Protein AF-A0A6S7GWP5-F1 (afdb_monomer)

Sequence (80 aa):
MLESPTVNPYTINDHPLAVVPSSKDLGVLVNDKLTWDLQISSVVAKANKTLGFLRRHFGVSLTGPAHTEGRCTYHWCTPT

Structure (mmCIF, N/CA/C/O backbone):
data_AF-A0A6S7GWP5-F1
#
_entry.id   AF-A0A6S7GWP5-F1
#
loop_
_atom_site.group_PDB
_atom_site.id
_atom_site.type_symbol
_atom_site.label_atom_id
_atom_site.label_alt_id
_atom_site.label_comp_id
_atom_site.label_asym_id
_atom_site.label_entity_id
_atom_site.label_seq_id
_atom_site.pdbx_PDB_ins_code
_atom_site.Cartn_x
_atom_site.Cartn_y
_atom_site.Cartn_z
_atom_site.o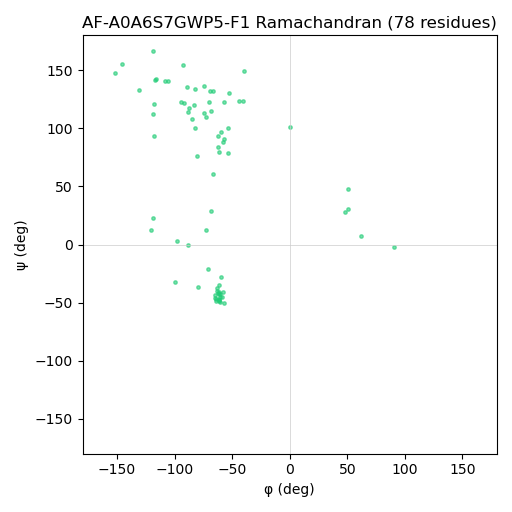ccupancy
_atom_site.B_iso_or_equiv
_atom_site.auth_seq_id
_atom_site.auth_comp_id
_atom_site.auth_asym_id
_atom_site.auth_atom_id
_atom_site.pdbx_PDB_model_num
ATOM 1 N N . MET A 1 1 ? -17.862 12.118 32.162 1.00 44.59 1 MET A N 1
ATOM 2 C CA . MET A 1 1 ? -18.097 10.743 31.678 1.00 44.59 1 MET A CA 1
ATOM 3 C C . MET A 1 1 ? -17.327 10.592 30.380 1.00 44.59 1 MET A C 1
ATOM 5 O O . MET A 1 1 ? -17.636 11.314 29.446 1.00 44.59 1 MET A O 1
ATOM 9 N N . LEU A 1 2 ? -16.273 9.773 30.349 1.00 61.34 2 LEU A N 1
ATOM 10 C CA . LEU A 1 2 ? -15.624 9.386 29.094 1.00 61.34 2 LEU A CA 1
ATOM 11 C C . LEU A 1 2 ? -16.417 8.203 28.544 1.00 61.34 2 LEU A C 1
ATOM 13 O O . LEU A 1 2 ? -16.400 7.129 29.139 1.00 61.34 2 LEU A O 1
ATOM 17 N N . GLU A 1 3 ? -17.166 8.426 27.472 1.00 58.75 3 GLU A N 1
ATOM 18 C CA . GLU A 1 3 ? -17.833 7.352 26.744 1.00 58.75 3 GLU A CA 1
ATOM 19 C C . GLU A 1 3 ? -16.743 6.518 26.058 1.00 58.75 3 GLU A C 1
ATOM 21 O O . GLU A 1 3 ? -15.969 7.035 25.251 1.00 58.75 3 GLU A O 1
ATOM 26 N N . SER A 1 4 ? -16.590 5.253 26.456 1.00 69.19 4 SER A N 1
ATOM 27 C CA . SER A 1 4 ? -15.638 4.361 25.796 1.00 69.19 4 SER A CA 1
ATOM 28 C C . SER A 1 4 ? -16.208 3.952 24.438 1.00 69.19 4 SER A C 1
ATOM 30 O O . SER A 1 4 ? -17.386 3.586 24.384 1.00 69.19 4 SER A O 1
ATOM 32 N N . PRO A 1 5 ? -15.410 3.950 23.358 1.00 74.19 5 PRO A N 1
ATOM 33 C CA . PRO A 1 5 ? -15.892 3.521 22.052 1.00 74.19 5 PRO A CA 1
ATOM 34 C C . PRO A 1 5 ? -16.442 2.092 22.145 1.00 74.19 5 PRO A C 1
ATOM 36 O O . PRO A 1 5 ? -15.753 1.175 22.591 1.00 74.19 5 PRO A O 1
ATOM 39 N N . THR A 1 6 ? -17.708 1.917 21.763 1.00 70.06 6 THR A N 1
ATOM 40 C CA . THR A 1 6 ? -18.382 0.614 21.798 1.00 70.06 6 THR A CA 1
ATOM 41 C C . THR A 1 6 ? -17.825 -0.251 20.670 1.00 70.06 6 THR A C 1
ATOM 43 O O . THR A 1 6 ? -18.052 0.026 19.493 1.00 70.06 6 THR A O 1
ATOM 46 N N . VAL A 1 7 ? -17.060 -1.283 21.024 1.00 70.56 7 VAL A N 1
ATOM 47 C CA . VAL A 1 7 ? -16.505 -2.241 20.062 1.00 70.56 7 VAL A CA 1
ATOM 48 C C . VAL A 1 7 ? -17.577 -3.282 19.752 1.00 70.56 7 VAL A C 1
ATOM 50 O O . VAL A 1 7 ? -17.797 -4.203 20.534 1.00 70.56 7 VAL A O 1
ATOM 53 N N . ASN A 1 8 ? -18.251 -3.128 18.613 1.00 75.50 8 ASN A N 1
ATOM 54 C CA . ASN A 1 8 ? -19.209 -4.115 18.124 1.00 75.50 8 ASN A CA 1
ATOM 55 C C . ASN A 1 8 ? -18.470 -5.176 17.292 1.00 75.50 8 ASN A C 1
ATOM 57 O O . ASN A 1 8 ? -17.872 -4.824 16.272 1.00 75.50 8 ASN A O 1
ATOM 61 N N . PRO A 1 9 ? -18.477 -6.457 17.697 1.00 77.75 9 PRO A N 1
ATOM 62 C CA . PRO A 1 9 ? -17.877 -7.518 16.900 1.00 77.75 9 PRO A CA 1
ATOM 63 C C . PRO A 1 9 ? -18.714 -7.756 15.637 1.00 77.75 9 PRO A C 1
ATOM 65 O 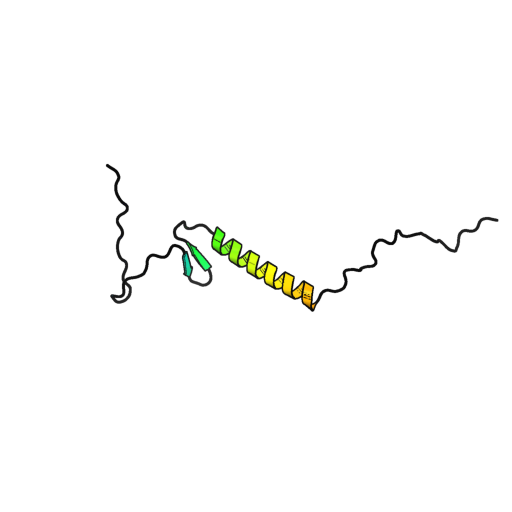O . PRO A 1 9 ? -19.902 -8.059 15.716 1.00 77.75 9 PRO A O 1
ATOM 68 N N . TYR A 1 10 ? -18.085 -7.627 14.470 1.00 85.31 10 TYR A N 1
ATOM 69 C CA . TYR A 1 10 ? -18.701 -7.955 13.185 1.00 85.31 10 TYR A CA 1
ATOM 70 C C . TYR A 1 10 ? -18.447 -9.422 12.847 1.00 85.31 10 TYR A C 1
ATOM 72 O O . TYR 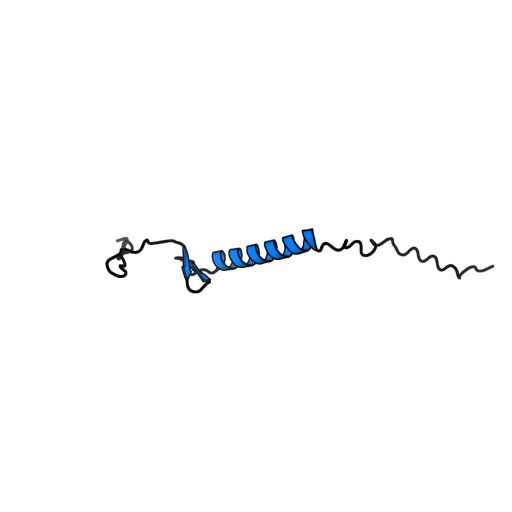A 1 10 ? -17.320 -9.902 12.990 1.00 85.31 10 TYR A O 1
ATOM 80 N N . THR A 1 11 ? -19.474 -10.124 12.374 1.00 91.19 11 THR A N 1
ATOM 81 C CA . THR A 1 11 ? -19.363 -11.503 11.892 1.00 91.19 11 THR A CA 1
ATOM 82 C C . THR A 1 11 ? -19.721 -11.590 10.409 1.00 91.19 11 THR A C 1
ATOM 84 O O . THR A 1 11 ? -20.631 -10.912 9.933 1.00 91.19 11 THR A O 1
ATOM 87 N N . ILE A 1 12 ? -19.002 -12.428 9.662 1.00 90.56 12 ILE A N 1
ATOM 88 C CA . ILE A 1 12 ? -19.377 -12.861 8.309 1.00 90.56 12 ILE A CA 1
ATOM 89 C C . ILE A 1 12 ? -19.560 -14.371 8.367 1.00 90.56 12 ILE A C 1
ATOM 91 O O . ILE A 1 12 ? -18.616 -15.077 8.708 1.00 90.56 12 ILE A O 1
ATOM 95 N N . ASN A 1 13 ? -20.754 -14.868 8.031 1.00 91.44 13 ASN A N 1
ATOM 96 C CA . ASN A 1 13 ? -21.090 -16.297 8.111 1.00 91.44 13 ASN A CA 1
ATOM 97 C C . ASN A 1 13 ? -20.730 -16.905 9.483 1.00 91.44 13 ASN A C 1
ATOM 99 O O . ASN A 1 13 ? -20.027 -17.907 9.548 1.00 91.44 13 ASN A O 1
ATOM 103 N N . ASP A 1 14 ? -21.120 -16.233 10.571 1.00 89.56 14 ASP A N 1
ATOM 104 C CA . ASP A 1 14 ? -20.801 -16.608 11.960 1.00 89.56 14 ASP A CA 1
ATOM 105 C C . ASP A 1 14 ? -19.303 -16.623 12.326 1.00 89.56 14 ASP A C 1
ATOM 107 O O . ASP A 1 14 ? -18.932 -16.976 13.447 1.00 89.56 14 ASP A O 1
ATOM 111 N N . HIS A 1 15 ? -18.424 -16.158 11.433 1.00 89.44 15 HIS A N 1
ATOM 112 C CA . HIS A 1 15 ? -17.007 -15.973 11.723 1.00 89.44 15 HIS A CA 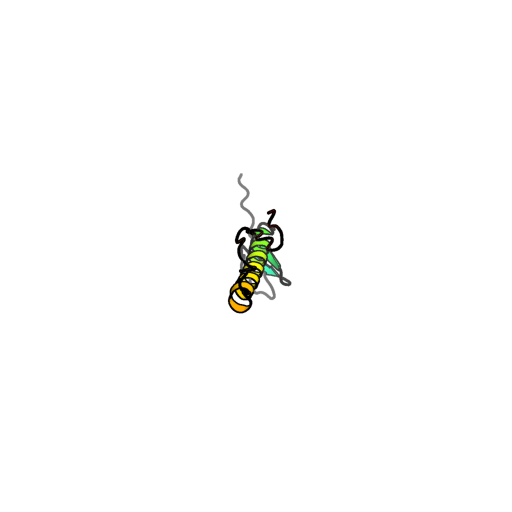1
ATOM 113 C C . HIS A 1 15 ? -16.713 -14.535 12.164 1.00 89.44 15 HIS A C 1
ATOM 115 O O . HIS A 1 15 ? -16.988 -13.603 11.402 1.00 89.44 15 HIS A O 1
ATOM 121 N N . PRO A 1 16 ? -16.134 -14.321 13.360 1.00 89.62 16 PRO A N 1
ATOM 122 C CA . PRO A 1 16 ? -15.766 -12.990 13.827 1.00 89.62 16 PRO A CA 1
ATOM 123 C C . PRO A 1 16 ? -14.637 -12.408 12.974 1.00 89.62 16 PRO A C 1
ATOM 125 O O . PRO A 1 16 ? -13.619 -13.058 12.729 1.00 89.62 16 PRO A O 1
ATOM 128 N N . LEU A 1 17 ? -14.810 -11.163 12.537 1.00 88.19 17 LEU A N 1
ATOM 129 C CA . LEU A 1 17 ? -13.788 -10.423 11.812 1.00 88.19 17 LEU A CA 1
ATOM 130 C C . LEU A 1 17 ? -12.796 -9.797 12.786 1.00 88.19 17 LEU A C 1
ATOM 132 O O . LEU A 1 17 ? -13.172 -9.151 13.766 1.00 88.19 17 LEU A O 1
ATOM 136 N N . ALA A 1 18 ? -11.511 -9.951 12.481 1.00 86.12 18 ALA A N 1
ATOM 137 C CA . ALA A 1 18 ? -10.468 -9.242 13.197 1.00 86.12 18 ALA A CA 1
ATOM 138 C C . ALA A 1 18 ? -10.532 -7.745 12.868 1.00 86.12 18 ALA A C 1
ATOM 140 O O . ALA A 1 18 ? -10.569 -7.352 11.700 1.00 86.12 18 ALA A O 1
ATOM 141 N N . VAL A 1 19 ? -10.489 -6.908 13.905 1.00 86.12 19 VAL A N 1
ATOM 142 C CA . VAL A 1 19 ? -10.275 -5.470 13.735 1.00 86.12 19 VAL A CA 1
ATOM 143 C C . VAL A 1 19 ? -8.807 -5.267 13.393 1.00 86.12 19 VAL A C 1
ATOM 145 O O . VAL A 1 19 ? -7.924 -5.532 14.209 1.00 86.12 19 VAL A O 1
ATOM 148 N N . VAL A 1 20 ? -8.549 -4.824 12.167 1.00 89.44 20 VAL A N 1
ATOM 149 C CA . VAL A 1 20 ? -7.202 -4.541 11.673 1.00 89.44 20 VAL A CA 1
ATOM 150 C C . VAL A 1 20 ? -7.067 -3.052 11.360 1.00 89.44 20 VAL A C 1
ATOM 152 O O . VAL A 1 20 ? -8.008 -2.453 10.843 1.00 89.44 20 VAL A O 1
ATOM 155 N N . PRO A 1 21 ? -5.903 -2.437 11.635 1.00 88.44 21 PRO A N 1
ATOM 156 C CA . PRO A 1 21 ? -5.688 -1.014 11.376 1.00 88.44 21 PRO A CA 1
ATOM 157 C C . PRO A 1 21 ? -5.587 -0.702 9.879 1.00 88.44 21 PRO A C 1
ATOM 159 O O . PRO A 1 21 ? -5.778 0.433 9.466 1.00 88.44 21 PRO A O 1
ATOM 162 N N . SER A 1 22 ? -5.274 -1.697 9.046 1.00 90.12 22 SER A N 1
ATOM 163 C CA . SER A 1 22 ? -5.332 -1.559 7.594 1.00 90.12 22 SER A CA 1
ATOM 164 C C . SER A 1 22 ? -5.609 -2.893 6.920 1.00 90.12 22 SER A C 1
ATOM 166 O O . SER A 1 22 ? -5.187 -3.942 7.410 1.00 90.12 22 SER A O 1
ATOM 168 N N . SER A 1 23 ? -6.318 -2.849 5.797 1.00 92.06 23 SER A N 1
ATOM 169 C CA . SER A 1 23 ? -6.628 -4.012 4.973 1.00 92.06 23 SER A CA 1
ATOM 170 C C . SER A 1 23 ? -6.649 -3.628 3.500 1.00 92.06 23 SER A C 1
ATOM 172 O O . SER A 1 23 ? -6.856 -2.469 3.136 1.00 92.06 23 SER A O 1
ATOM 174 N N . LYS A 1 24 ? -6.415 -4.613 2.638 1.00 91.94 24 LYS A N 1
ATOM 175 C CA . LYS A 1 24 ? -6.523 -4.435 1.196 1.00 91.94 24 LYS A CA 1
ATOM 176 C C . LYS A 1 24 ? -7.931 -4.808 0.755 1.00 91.94 24 LYS A C 1
ATOM 178 O O . LYS A 1 24 ? -8.324 -5.960 0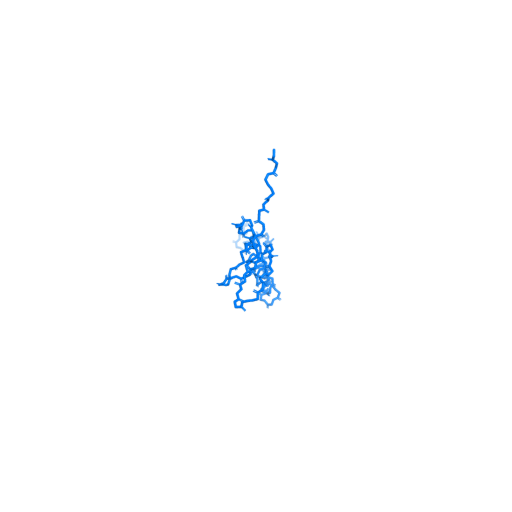.908 1.00 91.94 24 LYS A O 1
ATOM 183 N N . ASP A 1 25 ? -8.624 -3.863 0.141 1.00 89.81 25 ASP A N 1
ATOM 184 C CA . ASP A 1 25 ? -9.955 -4.056 -0.421 1.00 89.81 25 ASP A CA 1
ATOM 185 C C . ASP A 1 25 ? -10.014 -3.521 -1.856 1.00 89.81 25 ASP A C 1
ATOM 187 O O . ASP A 1 25 ? -9.483 -2.453 -2.158 1.00 89.81 25 ASP A O 1
ATOM 191 N N . LEU A 1 26 ? -10.569 -4.314 -2.775 1.00 92.25 26 LEU A N 1
ATOM 192 C CA . LEU A 1 26 ? -10.663 -4.008 -4.214 1.00 92.25 26 LEU A CA 1
ATOM 193 C C . LEU A 1 26 ? -9.352 -3.513 -4.872 1.00 92.25 26 LEU A C 1
ATOM 195 O O . LEU A 1 26 ? -9.361 -2.778 -5.856 1.00 92.25 26 LEU A O 1
ATOM 199 N N . GLY A 1 27 ? -8.194 -3.923 -4.345 1.00 90.00 27 GLY A N 1
ATOM 200 C CA . GLY A 1 27 ? -6.881 -3.505 -4.858 1.00 90.00 27 GLY A CA 1
ATOM 201 C C . GLY A 1 27 ? -6.301 -2.244 -4.210 1.00 90.00 27 GLY A C 1
ATOM 202 O O . GLY A 1 27 ? -5.159 -1.885 -4.507 1.00 90.00 27 GLY A O 1
ATOM 203 N N . VAL A 1 28 ? -7.035 -1.626 -3.293 1.00 90.62 28 VAL A N 1
ATOM 204 C CA . VAL A 1 28 ? -6.662 -0.425 -2.548 1.00 90.62 28 VAL A CA 1
ATOM 205 C C . VAL A 1 28 ? -6.374 -0.784 -1.095 1.00 90.62 28 VAL A C 1
ATOM 207 O O . VAL A 1 28 ? -7.048 -1.625 -0.511 1.00 90.62 28 VAL A O 1
ATOM 210 N N . LEU A 1 29 ? -5.355 -0.169 -0.502 1.00 93.50 29 LEU A N 1
ATOM 211 C CA . LEU A 1 29 ? -5.082 -0.302 0.923 1.00 93.50 29 LEU A CA 1
ATOM 212 C C . LEU A 1 29 ? -5.862 0.774 1.688 1.00 93.50 29 LEU A C 1
ATOM 214 O O . LEU A 1 29 ? -5.600 1.965 1.526 1.00 93.50 29 LEU A O 1
ATOM 218 N N . VAL A 1 30 ? -6.825 0.336 2.496 1.00 91.44 30 VAL A N 1
ATOM 219 C CA . VAL A 1 30 ? -7.679 1.178 3.341 1.00 91.44 30 VAL A CA 1
ATOM 220 C C . VAL A 1 30 ? -7.223 1.025 4.787 1.00 91.44 30 VAL A C 1
ATOM 222 O O . VAL A 1 30 ? -6.859 -0.076 5.205 1.00 91.44 30 VAL A O 1
ATOM 225 N N . ASN A 1 31 ? -7.223 2.115 5.551 1.00 92.31 31 ASN A N 1
ATOM 226 C CA . ASN A 1 31 ? -6.895 2.090 6.973 1.00 92.31 31 ASN A CA 1
ATOM 227 C C . ASN A 1 31 ? -8.055 2.564 7.858 1.00 92.31 31 ASN A C 1
ATOM 229 O O . ASN A 1 31 ? -9.034 3.142 7.384 1.00 92.31 31 ASN A O 1
ATOM 233 N N . ASP A 1 32 ? -7.926 2.299 9.152 1.00 88.94 32 ASP A N 1
ATOM 234 C CA . ASP A 1 32 ? -8.872 2.657 10.213 1.00 88.94 32 ASP A CA 1
ATOM 235 C C . ASP A 1 32 ? -9.112 4.169 10.339 1.00 88.94 32 ASP A C 1
ATOM 237 O O . ASP A 1 32 ? -10.189 4.603 10.743 1.00 88.94 32 ASP A O 1
ATOM 241 N N . LYS A 1 33 ? -8.120 4.975 9.956 1.00 90.50 33 LYS A N 1
ATOM 242 C CA . LYS A 1 33 ? -8.184 6.442 9.934 1.00 90.50 33 LYS A CA 1
ATOM 243 C C . LYS A 1 33 ? -8.732 7.009 8.622 1.00 90.50 33 LYS A C 1
ATOM 245 O O . LYS A 1 33 ? -8.828 8.228 8.496 1.00 90.50 33 LYS A O 1
ATOM 250 N N . LEU A 1 34 ? -9.079 6.149 7.660 1.00 86.94 34 LEU A N 1
ATOM 251 C CA . LEU A 1 34 ? -9.501 6.496 6.298 1.00 86.94 34 LEU A CA 1
ATOM 252 C C . LEU A 1 34 ? -8.545 7.472 5.584 1.00 86.94 34 LEU A C 1
ATOM 254 O O . LEU A 1 34 ? -8.956 8.275 4.744 1.00 86.94 34 LEU A O 1
ATOM 258 N N . THR A 1 35 ? -7.255 7.405 5.909 1.00 92.00 35 THR A N 1
ATOM 259 C CA . THR A 1 35 ? -6.196 8.163 5.246 1.00 92.00 35 THR A CA 1
ATOM 260 C C . THR A 1 35 ? -5.570 7.353 4.114 1.00 92.00 35 THR A C 1
ATOM 262 O O . THR A 1 35 ? -5.579 6.124 4.090 1.00 92.00 35 THR A O 1
ATOM 265 N N . TRP A 1 36 ? -5.005 8.067 3.142 1.00 92.06 36 TRP A N 1
ATOM 266 C CA . TRP A 1 36 ? -4.423 7.480 1.932 1.00 92.06 36 TRP A CA 1
ATOM 267 C C . TRP A 1 36 ? -2.904 7.309 2.001 1.00 92.06 36 TRP A C 1
ATOM 269 O O . TRP A 1 36 ? -2.286 6.888 1.027 1.00 92.06 36 TRP A O 1
ATOM 279 N N . ASP A 1 37 ? -2.284 7.631 3.133 1.00 94.38 37 ASP A N 1
ATOM 280 C CA . ASP A 1 37 ? -0.834 7.645 3.332 1.00 94.38 37 ASP A CA 1
ATOM 281 C C . ASP A 1 37 ? -0.193 6.286 3.029 1.00 94.38 37 ASP A C 1
ATOM 283 O O . ASP A 1 37 ? 0.711 6.213 2.197 1.00 94.38 37 ASP A O 1
ATOM 287 N N . LEU A 1 38 ? -0.717 5.198 3.601 1.00 92.88 38 LEU A N 1
ATOM 288 C CA . LEU A 1 38 ? -0.199 3.847 3.367 1.00 92.88 38 LEU A CA 1
ATOM 289 C C . LEU A 1 38 ? -0.314 3.432 1.893 1.00 92.88 38 LEU A C 1
ATOM 291 O O . LEU A 1 38 ? 0.624 2.861 1.326 1.00 92.88 38 LEU A O 1
ATOM 295 N N . GLN A 1 39 ? -1.439 3.753 1.250 1.00 95.06 39 GLN A N 1
ATOM 296 C CA . GLN A 1 39 ? -1.648 3.477 -0.171 1.00 95.06 39 GLN A CA 1
ATOM 297 C C . GLN A 1 39 ? -0.678 4.287 -1.042 1.00 95.06 39 GLN A C 1
ATOM 299 O O . GLN A 1 39 ? -0.047 3.728 -1.941 1.00 95.06 39 GLN A O 1
ATOM 304 N N . ILE A 1 40 ? -0.511 5.581 -0.763 1.00 95.62 40 ILE A N 1
ATOM 305 C CA . ILE A 1 40 ? 0.415 6.463 -1.483 1.00 95.62 40 ILE A CA 1
ATOM 306 C C . ILE A 1 40 ? 1.851 5.957 -1.323 1.00 95.62 40 ILE A C 1
ATOM 308 O O . ILE A 1 40 ? 2.549 5.776 -2.322 1.00 95.62 40 ILE A O 1
ATOM 312 N N . SER A 1 41 ? 2.286 5.651 -0.098 1.00 95.75 41 SER A N 1
ATOM 313 C CA . SER A 1 41 ? 3.617 5.095 0.163 1.00 95.75 41 SER A CA 1
ATOM 314 C C . SER A 1 41 ? 3.847 3.780 -0.584 1.00 95.75 41 SER A C 1
ATOM 316 O O . SER A 1 41 ? 4.916 3.586 -1.166 1.00 95.75 41 SER A O 1
ATOM 318 N N . SER A 1 42 ? 2.844 2.900 -0.631 1.00 94.75 42 SER A N 1
ATOM 319 C CA . SER A 1 42 ? 2.899 1.640 -1.383 1.00 94.75 42 SER A CA 1
ATOM 320 C C . SER A 1 42 ? 3.089 1.871 -2.889 1.00 94.75 42 SER A C 1
ATOM 322 O O . SER A 1 42 ? 3.974 1.268 -3.509 1.00 94.75 42 SER A O 1
ATOM 324 N N . VAL A 1 43 ? 2.323 2.794 -3.481 1.00 95.94 43 VAL A N 1
ATOM 325 C CA . VAL A 1 43 ? 2.432 3.149 -4.906 1.00 95.94 43 VAL A CA 1
ATOM 326 C C . VAL A 1 43 ? 3.793 3.773 -5.219 1.00 95.94 43 VAL A C 1
ATOM 328 O O . VAL A 1 43 ? 4.459 3.339 -6.163 1.00 95.94 43 VAL A O 1
ATOM 331 N N . VAL A 1 44 ? 4.255 4.725 -4.403 1.00 97.75 44 VAL A N 1
ATOM 332 C CA . VAL A 1 44 ? 5.571 5.368 -4.560 1.00 97.75 44 VAL A CA 1
ATOM 333 C C . VAL A 1 44 ? 6.697 4.338 -4.460 1.00 97.75 44 VAL A C 1
ATOM 335 O O . VAL A 1 44 ? 7.594 4.312 -5.303 1.00 97.75 44 VAL A O 1
ATOM 338 N N . ALA A 1 45 ? 6.640 3.432 -3.482 1.00 97.06 45 ALA A N 1
ATOM 339 C CA . ALA A 1 45 ? 7.630 2.370 -3.339 1.00 97.06 45 ALA A CA 1
ATOM 340 C C . ALA A 1 45 ? 7.657 1.443 -4.565 1.00 97.06 45 ALA A C 1
ATOM 342 O O . ALA A 1 45 ? 8.736 1.066 -5.032 1.00 97.06 45 ALA A O 1
ATOM 343 N N . LYS A 1 46 ? 6.492 1.094 -5.125 1.00 96.31 46 LYS A N 1
ATOM 344 C CA . LYS A 1 46 ? 6.394 0.283 -6.349 1.00 96.31 46 LYS A CA 1
ATOM 345 C C . LYS A 1 46 ? 6.986 1.007 -7.562 1.00 96.31 46 LYS A C 1
ATOM 347 O O . LYS A 1 46 ? 7.737 0.394 -8.327 1.00 96.31 46 LYS A O 1
ATOM 352 N N . ALA A 1 47 ? 6.705 2.299 -7.715 1.00 97.81 47 ALA A N 1
ATOM 353 C CA . ALA A 1 47 ? 7.284 3.124 -8.772 1.00 97.81 47 ALA A CA 1
ATOM 354 C C . ALA A 1 47 ? 8.814 3.194 -8.648 1.00 97.81 47 ALA A C 1
ATOM 356 O O . ALA A 1 47 ? 9.521 2.898 -9.608 1.00 97.81 47 ALA A O 1
ATOM 357 N N . ASN A 1 48 ? 9.336 3.458 -7.449 1.00 97.94 48 ASN A N 1
ATOM 358 C CA . ASN A 1 48 ? 10.777 3.519 -7.195 1.00 97.94 48 ASN A CA 1
ATOM 359 C C . ASN A 1 48 ? 11.483 2.179 -7.426 1.00 97.94 48 ASN A C 1
ATOM 361 O O . ASN A 1 48 ? 12.589 2.157 -7.961 1.00 97.94 48 ASN A O 1
ATOM 365 N N . LYS A 1 49 ? 10.853 1.049 -7.077 1.00 97.31 49 LYS A N 1
ATOM 366 C CA . LYS A 1 49 ? 11.380 -0.285 -7.416 1.00 97.31 49 LYS A CA 1
ATOM 367 C C . LYS A 1 49 ? 11.467 -0.480 -8.928 1.00 97.31 49 LYS A C 1
ATOM 369 O O . LYS A 1 49 ? 12.483 -0.970 -9.412 1.00 97.31 49 LYS A O 1
ATOM 374 N N . THR A 1 50 ? 10.440 -0.054 -9.660 1.00 96.31 50 THR A N 1
ATOM 375 C CA . THR A 1 50 ? 10.401 -0.132 -11.128 1.00 96.31 50 THR A CA 1
ATOM 376 C C . THR A 1 50 ? 11.487 0.748 -11.747 1.00 96.31 50 THR A C 1
ATOM 378 O O . THR A 1 50 ? 12.284 0.272 -12.548 1.00 96.31 50 THR A O 1
ATOM 381 N N . LEU A 1 51 ? 11.601 2.003 -11.310 1.00 95.00 51 LEU A N 1
ATOM 382 C CA . LEU A 1 51 ? 12.652 2.919 -11.751 1.00 95.00 51 LEU A CA 1
ATOM 383 C C . LEU A 1 51 ? 14.052 2.389 -11.412 1.00 95.00 51 LEU A C 1
ATOM 385 O O . LEU A 1 51 ? 14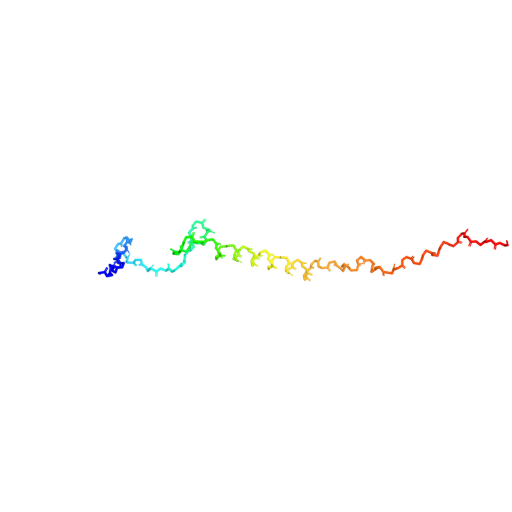.963 2.443 -12.234 1.00 95.00 51 LEU A O 1
ATOM 389 N N . GLY A 1 52 ? 14.224 1.842 -10.209 1.00 94.50 52 GLY A N 1
ATOM 390 C CA . GLY A 1 52 ? 15.473 1.239 -9.760 1.00 94.50 52 GLY A CA 1
ATOM 391 C C . GLY A 1 52 ? 15.867 0.022 -10.594 1.00 94.50 52 GLY A C 1
ATOM 392 O O . GLY A 1 52 ? 17.040 -0.121 -10.928 1.00 94.50 52 GLY A O 1
ATOM 393 N N . PHE A 1 53 ? 14.904 -0.822 -10.967 1.00 94.62 53 PHE A N 1
ATOM 394 C CA . PHE A 1 53 ? 15.116 -1.914 -11.916 1.00 94.62 53 PHE A CA 1
ATOM 395 C C . PHE A 1 53 ? 15.571 -1.367 -13.273 1.00 94.62 53 PHE A C 1
ATOM 397 O O . PHE A 1 53 ? 16.614 -1.780 -13.779 1.00 94.62 53 PHE A O 1
ATOM 404 N N . LEU A 1 54 ? 14.864 -0.369 -13.812 1.00 92.69 54 LEU A N 1
ATOM 405 C CA . LEU A 1 54 ? 15.216 0.222 -15.101 1.00 92.69 54 LEU A CA 1
ATOM 406 C C . LEU A 1 54 ? 16.633 0.801 -15.106 1.00 92.69 54 LEU A C 1
ATOM 408 O O . LEU A 1 54 ? 17.409 0.520 -16.012 1.00 92.69 54 LEU A O 1
ATOM 412 N N . ARG A 1 55 ? 17.011 1.536 -14.059 1.00 90.88 55 ARG A N 1
ATOM 413 C CA . ARG A 1 55 ? 18.349 2.123 -13.922 1.00 90.88 55 ARG A CA 1
ATOM 414 C C . ARG A 1 55 ? 19.469 1.078 -13.888 1.00 90.88 55 ARG A C 1
ATOM 416 O O . ARG A 1 55 ? 20.557 1.356 -14.375 1.00 90.88 55 ARG A O 1
ATOM 423 N N . ARG A 1 56 ? 19.233 -0.094 -13.289 1.00 92.00 56 ARG A N 1
ATOM 424 C CA . ARG A 1 56 ? 20.249 -1.159 -13.165 1.00 92.00 56 ARG A CA 1
ATOM 425 C C . ARG A 1 56 ? 20.413 -1.967 -14.447 1.00 92.00 56 ARG A C 1
ATOM 427 O O . ARG A 1 56 ? 21.524 -2.376 -14.752 1.00 92.00 56 ARG A O 1
ATOM 434 N N . HIS A 1 57 ? 19.317 -2.211 -15.162 1.00 90.31 57 HIS A N 1
ATOM 435 C CA . HIS A 1 57 ? 19.301 -3.113 -16.319 1.00 90.31 57 HIS A CA 1
ATOM 436 C C . HIS A 1 57 ? 19.360 -2.386 -17.662 1.00 90.31 57 HIS A C 1
ATOM 438 O O . HIS A 1 57 ? 19.950 -2.890 -18.609 1.00 90.31 57 HIS A O 1
ATOM 444 N N . PHE A 1 58 ? 18.780 -1.192 -17.732 1.00 84.56 58 PHE A N 1
ATOM 445 C CA . PHE A 1 58 ? 18.741 -0.340 -18.921 1.00 84.56 58 PHE A CA 1
ATOM 446 C C . PHE A 1 58 ? 19.434 0.991 -18.667 1.00 84.56 58 PHE A C 1
ATOM 448 O O . PHE A 1 58 ? 19.143 1.976 -19.344 1.00 84.56 58 PHE A O 1
ATOM 455 N N . GLY A 1 59 ? 20.332 1.032 -17.678 1.00 68.06 59 GLY A N 1
ATOM 456 C CA . GLY A 1 59 ? 21.248 2.138 -17.468 1.00 68.06 59 GLY A CA 1
ATOM 457 C C . GLY A 1 59 ? 22.148 2.292 -18.687 1.00 68.06 59 GLY A C 1
ATOM 458 O O . GLY A 1 59 ? 23.298 1.867 -18.675 1.00 68.06 59 GLY A O 1
ATOM 459 N N . VAL A 1 60 ? 21.615 2.927 -19.734 1.00 58.97 60 VAL A N 1
ATOM 460 C CA . VAL A 1 60 ? 22.390 3.759 -20.638 1.00 58.97 60 VAL A CA 1
ATOM 461 C C . VAL A 1 60 ? 23.270 4.589 -19.733 1.00 58.97 60 VAL A C 1
ATOM 463 O O . VAL A 1 60 ? 22.786 5.264 -18.819 1.00 58.97 60 VAL A O 1
ATOM 466 N N . SER A 1 61 ? 24.570 4.487 -19.969 1.00 57.91 61 SER A N 1
ATOM 467 C CA . SER A 1 61 ? 25.507 5.441 -19.433 1.00 57.91 61 SER A CA 1
ATOM 468 C C . SER A 1 61 ? 24.998 6.813 -19.873 1.00 57.91 61 SER A C 1
ATOM 470 O O . SER A 1 61 ? 25.215 7.229 -21.005 1.00 57.91 61 SER A O 1
ATOM 472 N N . LEU A 1 62 ? 24.320 7.534 -18.973 1.00 51.19 62 LEU A N 1
ATOM 473 C CA . LEU A 1 62 ? 24.140 8.978 -19.086 1.00 51.19 62 LEU A CA 1
ATOM 474 C C . LEU A 1 62 ? 25.496 9.676 -18.875 1.00 51.19 62 LEU A C 1
ATOM 476 O O . LEU A 1 62 ? 25.549 10.830 -18.486 1.00 51.19 62 LEU A O 1
ATOM 480 N N . THR A 1 63 ? 26.607 9.018 -19.208 1.00 48.81 63 THR A N 1
ATOM 481 C CA . THR A 1 63 ? 27.570 9.643 -20.101 1.00 48.81 63 THR A CA 1
ATOM 482 C C . THR A 1 63 ? 26.940 9.803 -21.502 1.00 48.81 63 THR A C 1
ATOM 484 O O . THR A 1 63 ? 27.479 9.329 -22.498 1.00 48.81 63 THR A O 1
ATOM 487 N N . GLY A 1 64 ? 25.840 10.563 -21.618 1.00 50.19 64 GLY A N 1
ATOM 488 C CA . GLY A 1 64 ? 25.912 11.608 -22.638 1.00 50.19 64 GLY A CA 1
ATOM 489 C C . GLY A 1 64 ? 27.200 12.347 -22.300 1.00 50.19 64 GLY A C 1
ATOM 490 O O . GLY A 1 64 ? 27.417 12.517 -21.092 1.00 50.19 64 GLY A O 1
ATOM 491 N N . PRO A 1 65 ? 28.106 12.592 -23.270 1.00 48.09 65 PRO A N 1
ATOM 492 C CA . PRO A 1 65 ? 29.446 13.071 -22.970 1.00 48.09 65 PRO A CA 1
ATOM 493 C C . PRO A 1 65 ? 29.287 14.086 -21.862 1.00 48.09 65 PRO A C 1
ATOM 495 O O . PRO A 1 65 ? 28.440 14.984 -21.970 1.00 48.09 65 PRO A O 1
ATOM 498 N N . ALA A 1 66 ? 29.993 13.849 -20.747 1.00 47.56 66 ALA A N 1
ATOM 499 C CA . ALA A 1 66 ? 30.120 14.868 -19.732 1.00 47.56 66 ALA A CA 1
ATOM 500 C C . ALA A 1 66 ? 30.309 16.180 -20.488 1.00 47.56 66 ALA A C 1
ATOM 502 O O . ALA A 1 66 ? 30.863 16.188 -21.590 1.00 47.56 66 ALA A O 1
ATOM 503 N N . HIS A 1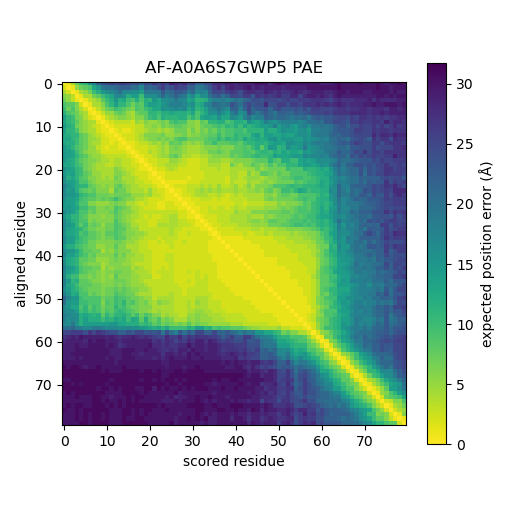 67 ? 29.851 17.282 -19.933 1.00 45.09 67 HIS A N 1
ATOM 504 C CA . HIS A 1 67 ? 30.437 18.552 -20.297 1.00 45.09 67 HIS A CA 1
ATOM 505 C C . HIS A 1 67 ? 31.976 18.433 -20.087 1.00 45.09 67 HIS A C 1
ATOM 507 O O . HIS A 1 67 ? 32.520 18.903 -19.100 1.00 45.09 67 HIS A O 1
ATOM 513 N N . THR A 1 68 ? 32.723 17.808 -21.008 1.00 48.06 68 THR A N 1
ATOM 514 C CA . THR A 1 68 ? 33.881 18.429 -21.597 1.00 48.06 68 THR A CA 1
ATOM 515 C C . THR A 1 68 ? 33.262 19.676 -22.171 1.00 48.06 68 THR A C 1
ATOM 517 O O . THR A 1 68 ? 32.642 19.652 -23.235 1.00 48.06 68 THR A O 1
ATOM 520 N N . GLU A 1 69 ? 33.262 20.719 -21.342 1.00 45.41 69 GLU A N 1
ATOM 521 C CA . GLU A 1 69 ? 33.654 22.042 -21.770 1.00 45.41 69 GLU A CA 1
ATOM 522 C C . GLU A 1 69 ? 34.015 21.972 -23.245 1.00 45.41 69 GLU A C 1
ATOM 524 O O . GLU A 1 69 ? 35.032 21.374 -23.616 1.00 45.41 69 GLU A O 1
ATOM 529 N N . GLY A 1 70 ? 33.075 22.408 -24.083 1.00 41.97 70 GLY A N 1
ATOM 530 C CA . GLY A 1 70 ? 33.331 22.568 -25.491 1.00 41.97 70 GLY A CA 1
ATOM 531 C C . GLY A 1 70 ? 34.491 23.537 -25.581 1.00 41.97 70 GLY A C 1
ATOM 532 O O . GLY A 1 70 ? 34.290 24.746 -25.673 1.00 41.97 70 GLY A O 1
ATOM 533 N N . ARG A 1 71 ? 35.717 23.013 -25.539 1.00 40.09 71 ARG A N 1
ATOM 534 C CA . ARG A 1 71 ? 36.862 23.663 -26.122 1.00 40.09 71 ARG A CA 1
ATOM 535 C C . ARG A 1 71 ? 36.476 23.707 -27.582 1.00 40.09 71 AR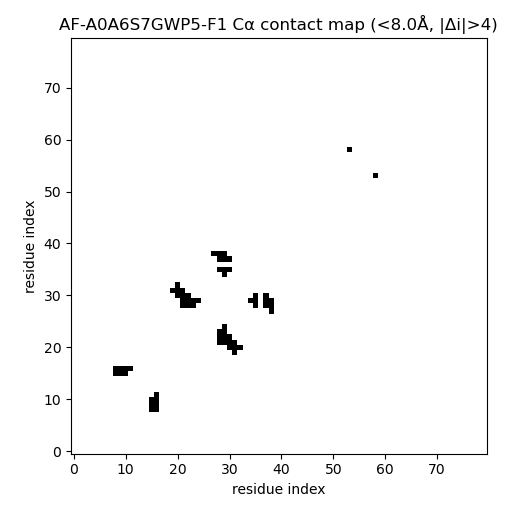G A C 1
ATOM 537 O O . ARG A 1 71 ? 36.623 22.732 -28.312 1.00 40.09 71 ARG A O 1
ATOM 544 N N . CYS A 1 72 ? 35.872 24.821 -27.963 1.00 43.47 72 CYS A N 1
ATOM 545 C CA . CYS A 1 72 ? 35.679 25.165 -29.343 1.00 43.47 72 CYS A CA 1
ATOM 546 C C . CYS A 1 72 ? 37.080 25.314 -29.932 1.00 43.47 72 CYS A C 1
ATOM 548 O O . CYS A 1 72 ? 37.640 26.405 -29.970 1.00 43.47 72 CYS A O 1
ATOM 550 N N . THR A 1 73 ? 37.694 24.212 -30.346 1.00 55.22 73 THR A N 1
ATOM 551 C CA . THR A 1 73 ? 38.808 24.264 -31.277 1.00 55.22 73 THR A CA 1
ATOM 552 C C . THR A 1 73 ? 38.181 24.421 -32.650 1.00 55.22 73 THR A C 1
ATOM 554 O O . THR A 1 73 ? 38.046 23.474 -33.421 1.00 55.22 73 THR A O 1
ATOM 557 N N . TYR A 1 74 ? 37.725 25.640 -32.946 1.00 47.03 74 TYR A N 1
ATOM 558 C CA . TYR A 1 74 ? 37.463 26.033 -34.322 1.00 47.03 74 TYR A CA 1
ATOM 559 C C . TYR A 1 74 ? 38.798 25.908 -35.068 1.00 47.03 74 TYR A C 1
ATOM 561 O O . TYR A 1 74 ? 39.639 26.798 -35.006 1.00 47.03 74 TYR A O 1
ATOM 569 N N . HIS A 1 75 ? 39.021 24.786 -35.749 1.00 50.94 75 HIS A N 1
ATOM 570 C CA . HIS A 1 75 ? 40.239 24.538 -36.529 1.00 50.94 75 HIS A CA 1
ATOM 571 C C . HIS A 1 75 ? 40.306 25.361 -37.831 1.00 50.94 75 HIS A C 1
ATOM 573 O O . HIS A 1 75 ? 41.144 25.085 -38.680 1.00 50.94 75 HIS A O 1
ATOM 579 N N . TRP A 1 76 ? 39.444 26.370 -38.006 1.00 39.62 76 TRP A N 1
ATOM 580 C CA . TRP A 1 76 ? 39.392 27.205 -39.211 1.00 39.62 76 TRP A CA 1
ATOM 581 C C . TRP A 1 76 ? 39.625 28.702 -38.961 1.00 39.62 76 TRP A C 1
ATOM 583 O O . TRP A 1 76 ? 39.441 29.498 -39.875 1.00 39.62 76 TRP A O 1
ATOM 593 N N . CYS A 1 77 ? 40.088 29.104 -37.773 1.00 40.56 77 CYS A N 1
ATOM 594 C CA . CYS A 1 77 ? 40.501 30.489 -37.526 1.00 40.56 77 CYS A CA 1
ATOM 595 C C . CYS A 1 77 ? 41.990 30.563 -37.169 1.00 40.56 77 CYS A C 1
ATOM 597 O O . CYS A 1 77 ? 42.371 30.456 -36.006 1.00 40.56 77 CYS A O 1
ATOM 599 N N . THR A 1 78 ? 42.830 30.783 -38.176 1.00 53.34 78 THR A N 1
ATOM 600 C CA . THR A 1 78 ? 44.172 31.350 -37.996 1.00 53.34 78 THR A CA 1
ATOM 601 C C . THR A 1 78 ? 44.246 32.660 -38.774 1.00 53.34 78 THR A C 1
ATOM 603 O O . THR A 1 78 ? 44.206 32.611 -40.005 1.00 53.34 78 THR A O 1
ATOM 606 N N . PRO A 1 79 ? 44.355 33.822 -38.109 1.00 55.41 79 PRO A N 1
ATOM 607 C CA . PRO A 1 79 ? 44.823 35.031 -38.760 1.00 55.41 79 PRO A CA 1
ATOM 608 C C . PRO A 1 79 ? 46.358 35.021 -38.776 1.00 55.41 79 PRO A C 1
ATOM 610 O O . PRO A 1 79 ? 46.995 34.925 -37.726 1.00 55.41 79 PRO A O 1
ATOM 613 N N . THR A 1 80 ? 46.923 35.058 -39.983 1.00 52.34 80 THR A N 1
ATOM 614 C CA . THR A 1 80 ? 48.283 35.556 -40.260 1.00 52.34 80 THR A CA 1
ATOM 615 C C . THR A 1 80 ? 48.428 37.010 -39.852 1.00 52.34 80 THR A C 1
ATOM 617 O O . THR A 1 80 ? 47.451 37.760 -40.085 1.00 52.34 80 THR A O 1
#

Mean predicted aligned error: 14.52 Å

Secondary structure (DSSP, 8-state):
-------PPPEETTEEPP--SEEEETTEEEETT--SHHHHHHHHHHHHHHHHHHHHHS-----S----------TT----

Solvent-accessible surface area (backbone atoms only — not comparable to full-atom values): 5409 Å² total; per-residue (Å²): 134,85,83,72,85,82,84,76,87,50,62,60,94,88,39,75,59,82,91,60,67,57,51,77,52,100,90,41,53,47,35,75,83,72,49,58,62,70,37,52,53,50,52,51,51,52,50,51,51,51,52,51,50,44,52,73,76,65,51,67,68,78,66,54,78,63,85,68,69,78,75,77,74,64,89,82,75,80,86,129

Radius of gyration: 29.47 Å; Cα contacts (8 Å, |Δi|>4): 32; chains: 1; bounding box: 69×52×72 Å

Foldseek 3Di:
DPDDPDDDFDDDPNHTDDDDQWDADPNAIAGPVRDRVVRVVVVVVVVVVVVVVCCVPVVPPVCPPPPPPPPVPVVPDDDD

Organism: 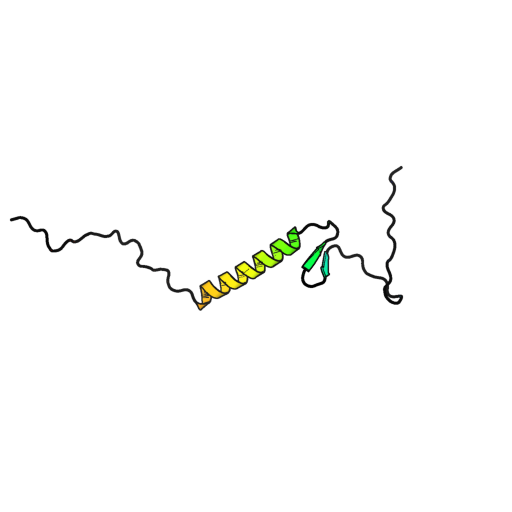Paramuricea clavata (NCBI:txid317549)

pLDDT: mean 77.51, std 19.69, range [39.62, 97.94]